Protein AF-A0AA35TFD6-F1 (afdb_monomer_lite)

Foldseek 3Di:
DVVVVVVVVCLQVVDDPVRWDAFLQQHTDPHPPDDDDDDDPDDVLVSLLSNQVNNQVVQPPPVDPDNDAGEAEDPDPVSVVVCVVVVHHYDHPVVVCVVVVVD

Structure (mmCIF, N/CA/C/O backbone):
data_AF-A0AA35TFD6-F1
#
_entry.id   AF-A0AA35TFD6-F1
#
loop_
_atom_site.group_PDB
_atom_site.id
_atom_site.type_symbol
_atom_site.label_atom_id
_atom_site.label_alt_id
_atom_site.label_comp_id
_atom_site.label_asym_id
_atom_site.label_entity_id
_atom_site.label_seq_id
_atom_site.pdbx_PDB_ins_code
_atom_site.Cartn_x
_atom_site.Cartn_y
_atom_site.Cartn_z
_atom_site.occupancy
_atom_site.B_iso_or_equiv
_atom_site.auth_seq_id
_atom_site.auth_comp_id
_atom_site.auth_asym_id
_atom_site.auth_atom_id
_atom_site.pdbx_PDB_model_num
ATOM 1 N N . MET A 1 1 ? -2.546 19.948 -4.514 1.00 59.47 1 MET A N 1
ATOM 2 C CA . MET A 1 1 ? -2.088 19.755 -3.117 1.00 59.47 1 MET A CA 1
ATOM 3 C C . MET A 1 1 ? -3.240 19.381 -2.189 1.00 59.47 1 MET A C 1
ATOM 5 O O . MET A 1 1 ? -2.979 18.749 -1.173 1.00 59.47 1 MET A O 1
ATOM 9 N N . ASP A 1 2 ? -4.487 19.700 -2.541 1.00 87.19 2 ASP A N 1
ATOM 10 C CA . ASP A 1 2 ? -5.656 19.414 -1.696 1.00 87.19 2 ASP A CA 1
ATOM 11 C C . ASP A 1 2 ? -5.925 17.915 -1.544 1.00 87.19 2 ASP A C 1
ATOM 13 O O . ASP A 1 2 ? -6.051 17.445 -0.419 1.00 87.19 2 ASP A O 1
ATOM 17 N N . GLY A 1 3 ? -5.797 17.136 -2.625 1.00 94.38 3 GLY A N 1
ATOM 18 C CA . GLY A 1 3 ? -5.996 15.681 -2.567 1.00 94.38 3 GLY A CA 1
ATOM 19 C C . GLY A 1 3 ? -5.099 14.945 -1.558 1.00 94.38 3 GLY A C 1
ATOM 20 O O . GLY A 1 3 ? -5.534 13.983 -0.937 1.00 94.38 3 GLY A O 1
ATOM 21 N N . ALA A 1 4 ? -3.868 15.415 -1.317 1.00 91.94 4 ALA A N 1
ATOM 22 C CA . ALA A 1 4 ? -2.997 14.815 -0.301 1.00 91.94 4 ALA A CA 1
ATOM 23 C C . ALA A 1 4 ? -3.491 15.105 1.127 1.00 91.94 4 ALA A C 1
ATOM 25 O O . ALA A 1 4 ? -3.459 14.229 1.989 1.00 91.94 4 ALA A O 1
ATOM 26 N N . LYS A 1 5 ? -3.965 16.331 1.381 1.00 94.50 5 LYS A N 1
ATOM 27 C CA . LYS A 1 5 ? -4.520 16.722 2.683 1.00 94.50 5 LYS A CA 1
ATOM 28 C C . LYS A 1 5 ? -5.844 16.006 2.948 1.00 94.50 5 LYS A C 1
ATOM 30 O O . LYS A 1 5 ? -6.036 15.485 4.043 1.00 94.50 5 LYS A O 1
ATOM 35 N N . GLU A 1 6 ? -6.709 15.940 1.940 1.00 96.81 6 GLU A N 1
ATOM 36 C CA . GLU A 1 6 ? -7.992 15.234 1.990 1.00 96.81 6 GLU A CA 1
ATOM 37 C C . GLU A 1 6 ? -7.798 13.742 2.256 1.00 96.81 6 GLU A C 1
ATOM 39 O O . GLU A 1 6 ? -8.423 13.202 3.164 1.00 96.81 6 GLU A O 1
ATOM 44 N N . ALA A 1 7 ? -6.865 13.091 1.552 1.00 94.75 7 ALA A N 1
ATOM 45 C CA . ALA A 1 7 ? -6.544 11.686 1.785 1.00 94.75 7 ALA A CA 1
ATOM 46 C C . ALA A 1 7 ? -6.080 11.433 3.228 1.00 94.75 7 ALA A C 1
ATOM 48 O O . ALA A 1 7 ? -6.531 10.483 3.864 1.00 94.75 7 ALA A O 1
ATOM 49 N N . VAL A 1 8 ? -5.217 12.294 3.781 1.00 92.81 8 VAL A N 1
ATOM 50 C CA . VAL A 1 8 ? -4.767 12.156 5.176 1.00 92.81 8 VAL A CA 1
ATOM 51 C C . VAL A 1 8 ? -5.918 12.368 6.165 1.00 92.81 8 VAL A C 1
ATOM 53 O O . VAL A 1 8 ? -5.994 11.628 7.147 1.00 92.81 8 VAL A O 1
ATOM 56 N N . SER A 1 9 ? -6.814 13.333 5.923 1.00 94.56 9 SER A N 1
ATOM 57 C CA . SER A 1 9 ? -8.009 13.532 6.764 1.00 94.56 9 SER A CA 1
ATOM 58 C C . SER A 1 9 ? -8.910 12.304 6.733 1.00 94.56 9 SER A C 1
ATOM 60 O O . SER A 1 9 ? -9.242 11.759 7.783 1.00 94.56 9 SER A O 1
ATOM 62 N N . TYR A 1 10 ? -9.203 11.797 5.533 1.00 96.00 10 TYR A N 1
ATOM 63 C CA . TYR A 1 10 ? -10.018 10.604 5.348 1.00 96.00 10 TYR A CA 1
ATOM 64 C C . TYR A 1 10 ? -9.435 9.395 6.085 1.00 96.00 10 TYR A C 1
ATOM 66 O O . TYR A 1 10 ? -10.153 8.724 6.818 1.00 96.00 10 TYR A O 1
ATOM 74 N N . ILE A 1 11 ? -8.128 9.133 5.956 1.00 95.06 11 ILE A N 1
ATOM 75 C CA . ILE A 1 11 ? -7.481 8.010 6.654 1.00 95.06 11 ILE A CA 1
ATOM 76 C C . ILE A 1 11 ? -7.623 8.173 8.173 1.00 95.06 11 ILE A C 1
ATOM 78 O O . ILE A 1 11 ? -7.956 7.206 8.853 1.00 95.06 11 ILE A O 1
ATOM 82 N N . ARG A 1 12 ? -7.414 9.381 8.717 1.00 92.62 12 ARG A N 1
ATOM 83 C CA . ARG A 1 12 ? -7.560 9.641 10.161 1.00 92.62 12 ARG A CA 1
ATOM 84 C C . ARG A 1 12 ? -8.973 9.372 10.672 1.00 92.62 12 ARG A C 1
ATOM 86 O O . ARG A 1 12 ? -9.115 8.870 11.780 1.00 92.62 12 ARG A O 1
ATOM 93 N N . GLU A 1 13 ? -9.985 9.709 9.884 1.00 94.12 13 GLU A N 1
ATOM 94 C CA . GLU A 1 13 ? -11.395 9.562 10.257 1.00 94.12 13 GLU A CA 1
ATOM 95 C C . GLU A 1 13 ? -11.917 8.134 10.046 1.00 94.12 13 GLU A C 1
ATOM 97 O O . GLU A 1 13 ? -12.695 7.633 10.854 1.00 94.12 13 GLU A O 1
ATOM 102 N N . ALA A 1 14 ? -11.478 7.460 8.980 1.00 95.06 14 ALA A N 1
ATOM 103 C CA . ALA A 1 14 ? -12.006 6.165 8.554 1.00 95.06 14 ALA A CA 1
ATOM 104 C C . ALA A 1 14 ? -11.239 4.950 9.113 1.00 95.06 14 ALA A C 1
ATOM 106 O O . ALA A 1 14 ? -11.629 3.810 8.845 1.00 95.06 14 ALA A O 1
ATOM 107 N N . MET A 1 15 ? -10.143 5.158 9.854 1.00 94.38 15 MET A N 1
ATOM 108 C CA . MET A 1 15 ? -9.355 4.071 10.445 1.00 94.38 15 MET A CA 1
ATOM 109 C C . MET A 1 15 ? -10.218 3.132 11.299 1.00 94.38 15 MET A C 1
ATOM 111 O O . MET A 1 15 ? -10.960 3.555 12.182 1.00 94.38 15 MET A O 1
ATOM 115 N N . GLY A 1 16 ? -10.089 1.828 11.059 1.00 91.88 16 GLY A N 1
ATOM 116 C CA . GLY A 1 16 ? -10.910 0.811 11.709 1.00 91.88 16 GLY A CA 1
ATOM 117 C C . GLY A 1 16 ? -10.667 -0.593 11.148 1.00 91.88 16 GLY A C 1
ATOM 118 O O . GLY A 1 16 ? -9.632 -0.848 10.531 1.00 91.88 16 GLY A O 1
ATOM 119 N N . PRO A 1 17 ? -11.607 -1.538 11.326 1.00 90.12 17 PRO A N 1
ATOM 120 C CA . PRO A 1 17 ? -11.456 -2.906 10.819 1.00 90.12 17 PRO A CA 1
ATOM 121 C C . PRO A 1 17 ? -11.276 -2.999 9.294 1.00 90.12 17 PRO A C 1
ATOM 123 O O . PRO A 1 17 ? -10.561 -3.883 8.825 1.00 90.12 17 PRO A O 1
ATOM 126 N N . SER A 1 18 ? -11.890 -2.081 8.537 1.00 90.19 18 SER A N 1
ATOM 127 C CA . SER A 1 18 ? -11.855 -2.054 7.064 1.00 90.19 18 SER A CA 1
ATOM 128 C C . SER A 1 18 ? -10.749 -1.168 6.479 1.00 90.19 18 SER A C 1
ATOM 130 O O . SER A 1 18 ? -10.443 -1.293 5.297 1.00 90.19 18 SER A O 1
ATOM 132 N N . LEU A 1 19 ? -10.138 -0.293 7.289 1.00 93.81 19 LEU A N 1
ATOM 133 C CA . LEU A 1 19 ? -9.017 0.561 6.894 1.00 93.81 19 LEU A CA 1
ATOM 134 C C . LEU A 1 19 ? -7.946 0.518 7.980 1.00 93.81 19 LEU A C 1
ATOM 136 O O . LEU A 1 19 ? -8.077 1.129 9.041 1.00 93.81 19 LEU A O 1
ATOM 140 N N . GLN A 1 20 ? -6.879 -0.217 7.696 1.00 92.88 20 GLN A N 1
ATOM 141 C CA . GLN A 1 20 ? -5.764 -0.409 8.612 1.00 92.88 20 GLN A CA 1
ATOM 142 C C . GLN A 1 20 ? -4.513 0.251 8.044 1.00 92.88 20 GLN A C 1
ATOM 144 O O . GLN A 1 20 ? -4.301 0.256 6.832 1.00 92.88 20 GLN A O 1
ATOM 149 N N . VAL A 1 21 ? -3.664 0.762 8.930 1.00 93.31 21 VAL A N 1
ATOM 150 C CA . VAL A 1 21 ? -2.344 1.288 8.576 1.00 93.31 21 VAL A CA 1
ATOM 151 C C . VAL A 1 21 ? -1.295 0.362 9.169 1.00 93.31 21 VAL A C 1
ATOM 153 O O . VAL A 1 21 ? -1.462 -0.129 10.287 1.00 93.31 21 VAL A O 1
ATOM 156 N N . LEU A 1 22 ? -0.238 0.091 8.412 1.00 91.44 22 LEU A N 1
ATOM 157 C CA . LEU A 1 22 ? 0.841 -0.798 8.814 1.00 91.44 22 LEU A CA 1
ATOM 158 C C . LEU A 1 22 ? 2.204 -0.146 8.611 1.00 91.44 22 LEU A C 1
ATOM 160 O O . LEU A 1 22 ? 2.367 0.702 7.737 1.00 91.44 22 LEU A O 1
ATOM 164 N N . THR A 1 23 ? 3.173 -0.572 9.413 1.00 90.56 23 THR A N 1
ATOM 165 C CA . THR A 1 23 ? 4.590 -0.291 9.171 1.00 90.56 23 THR A CA 1
ATOM 166 C C . THR A 1 23 ? 5.145 -1.208 8.086 1.00 90.56 23 THR A C 1
ATOM 168 O O . THR A 1 23 ? 4.537 -2.232 7.751 1.00 90.56 23 THR A O 1
ATOM 171 N N . THR A 1 24 ? 6.352 -0.904 7.611 1.00 90.56 24 THR A N 1
ATOM 172 C CA . THR A 1 24 ? 7.073 -1.727 6.628 1.00 90.56 24 THR A CA 1
ATOM 173 C C . THR A 1 24 ? 7.233 -3.179 7.096 1.00 90.56 24 THR A C 1
ATOM 175 O O . THR A 1 24 ? 7.120 -4.117 6.310 1.00 90.56 24 THR A O 1
ATOM 178 N N . ARG A 1 25 ? 7.379 -3.386 8.412 1.00 86.81 25 ARG A N 1
ATOM 179 C CA . ARG A 1 25 ? 7.496 -4.714 9.046 1.00 86.81 25 ARG A CA 1
ATOM 180 C C . ARG A 1 25 ? 6.161 -5.418 9.329 1.00 86.81 25 ARG A C 1
ATOM 182 O O . ARG A 1 25 ? 6.148 -6.465 9.972 1.00 86.81 25 ARG A O 1
ATOM 189 N N . GLY A 1 26 ? 5.032 -4.851 8.904 1.00 85.81 26 GLY A N 1
ATOM 190 C CA . GLY A 1 26 ? 3.709 -5.465 9.055 1.00 85.81 26 GLY A CA 1
ATOM 191 C C . GLY A 1 26 ? 3.020 -5.242 10.406 1.00 85.81 26 GLY A C 1
ATOM 192 O O . GLY A 1 26 ? 1.972 -5.847 10.655 1.00 85.81 26 GLY A O 1
ATOM 193 N N . SER A 1 27 ? 3.559 -4.379 11.274 1.00 88.50 27 SER A N 1
ATOM 194 C CA . SER A 1 27 ? 2.893 -4.000 12.526 1.00 88.50 27 SER A CA 1
ATOM 195 C C . SER A 1 27 ? 1.725 -3.068 12.235 1.00 88.50 27 SER A C 1
ATOM 197 O O . SER A 1 27 ? 1.905 -2.049 11.575 1.00 88.50 27 SER A O 1
ATOM 199 N N . LEU A 1 28 ? 0.535 -3.388 12.750 1.00 90.69 28 LEU A N 1
ATOM 200 C CA . LEU A 1 28 ? -0.630 -2.514 12.614 1.00 90.69 28 LEU A CA 1
ATOM 201 C C . LEU A 1 28 ? -0.520 -1.319 13.562 1.00 90.69 28 LEU A C 1
ATOM 2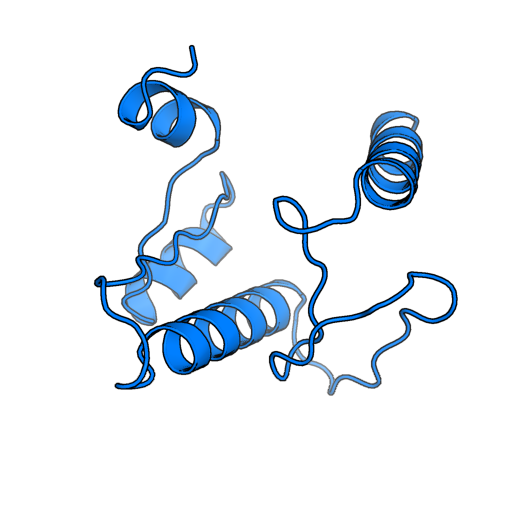03 O O . LEU A 1 28 ? -0.294 -1.491 14.761 1.00 90.69 28 LEU A O 1
ATOM 207 N N . LEU A 1 29 ? -0.734 -0.119 13.031 1.00 91.19 29 LEU A N 1
ATOM 208 C CA . LEU A 1 29 ? -0.824 1.095 13.827 1.00 91.19 29 LEU A CA 1
ATOM 209 C C . LEU A 1 29 ? -2.235 1.248 14.398 1.00 91.19 29 LEU A C 1
ATOM 211 O O . LEU A 1 29 ? -3.227 1.154 13.677 1.00 91.19 29 LEU A O 1
ATOM 215 N N . GLN A 1 30 ? -2.314 1.519 15.701 1.00 88.12 30 GLN A N 1
ATOM 216 C CA . GLN A 1 30 ? -3.571 1.844 16.386 1.00 88.12 30 GLN A CA 1
ATOM 217 C C . GLN A 1 30 ? -3.956 3.324 16.232 1.00 88.12 30 GLN A C 1
ATOM 219 O O . GLN A 1 30 ? -5.113 3.679 16.42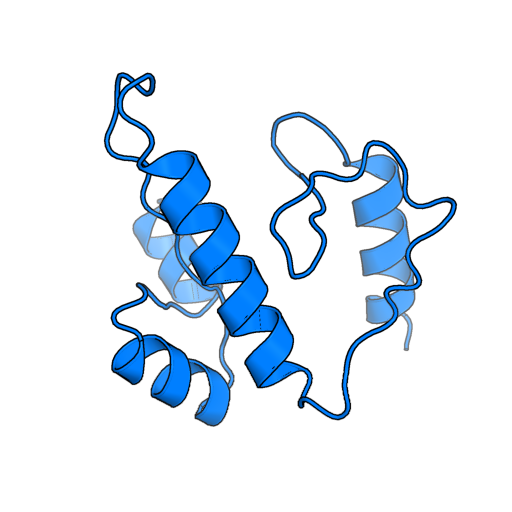3 1.00 88.12 30 GLN A O 1
ATOM 224 N N . SER A 1 31 ? -2.989 4.188 15.905 1.00 88.38 31 SER A N 1
ATOM 225 C CA . SER A 1 31 ? -3.166 5.633 15.743 1.00 88.38 31 SER A CA 1
ATOM 226 C C . SER A 1 31 ? -2.120 6.205 14.780 1.00 88.38 31 SER A C 1
ATOM 228 O O . SER A 1 31 ? -1.052 5.621 14.597 1.00 88.38 31 SER A O 1
ATOM 230 N N . LEU A 1 32 ? -2.414 7.376 14.207 1.00 88.25 32 LEU A N 1
ATOM 231 C CA . LEU A 1 32 ? -1.525 8.150 13.330 1.00 88.25 32 LEU A CA 1
ATOM 232 C C . LEU A 1 32 ? -0.812 9.302 14.049 1.00 88.25 32 LEU A C 1
ATOM 234 O O . LEU A 1 32 ? -0.263 10.186 13.395 1.00 88.25 32 LEU A O 1
ATOM 238 N N . SER A 1 33 ? -0.813 9.318 15.386 1.00 84.56 33 SER A N 1
ATOM 239 C CA . SER A 1 33 ? -0.090 10.335 16.163 1.00 84.56 33 SER A CA 1
ATOM 240 C C . SER A 1 33 ? 1.428 10.286 15.940 1.00 84.56 33 SER A C 1
ATOM 242 O O . SER A 1 33 ? 2.092 11.313 16.053 1.00 84.56 33 SER A O 1
ATOM 244 N N . PHE A 1 34 ? 1.981 9.111 15.613 1.00 79.81 34 PHE A N 1
ATOM 245 C CA . PHE A 1 34 ? 3.395 8.923 15.294 1.00 79.81 34 PHE A CA 1
ATOM 246 C C . PHE A 1 34 ? 3.546 7.910 14.155 1.00 79.81 34 PHE A C 1
ATOM 248 O O . PHE A 1 34 ? 3.322 6.717 14.342 1.00 79.81 34 PHE A O 1
ATOM 255 N N . THR A 1 35 ? 3.903 8.396 12.966 1.00 84.12 35 THR A N 1
ATOM 256 C CA . THR A 1 35 ? 3.998 7.582 11.739 1.00 84.12 35 THR A CA 1
ATOM 257 C C . THR A 1 35 ? 5.400 7.564 11.138 1.00 84.12 35 THR A C 1
ATOM 259 O O . THR A 1 35 ? 5.594 7.018 10.056 1.00 84.12 35 THR A O 1
ATOM 262 N N . ALA A 1 36 ? 6.378 8.188 11.800 1.00 83.94 36 ALA A N 1
ATOM 263 C CA . ALA A 1 36 ? 7.756 8.186 11.333 1.00 83.94 36 ALA A CA 1
ATOM 264 C C . ALA A 1 36 ? 8.373 6.797 11.548 1.00 83.94 36 ALA A C 1
ATOM 266 O O . ALA A 1 36 ? 8.529 6.346 12.683 1.00 83.94 36 ALA A O 1
ATOM 267 N N . GLU A 1 37 ? 8.740 6.132 10.455 1.00 81.69 37 GLU A N 1
ATOM 268 C CA . GLU A 1 37 ? 9.492 4.881 10.479 1.00 81.69 37 GLU A CA 1
ATOM 269 C C . GLU A 1 37 ? 10.952 5.163 10.105 1.00 81.69 37 GLU A C 1
ATOM 271 O O . GLU A 1 37 ? 11.238 5.835 9.114 1.00 81.69 37 GLU A O 1
ATOM 276 N N . LEU A 1 38 ? 11.894 4.663 10.910 1.00 78.06 38 LEU A N 1
ATOM 277 C CA . LEU A 1 38 ? 13.313 4.680 10.561 1.00 78.06 38 LEU A CA 1
ATOM 278 C C . LEU A 1 38 ? 13.564 3.583 9.528 1.00 78.06 38 LEU A C 1
ATOM 280 O O . LEU A 1 38 ? 13.759 2.419 9.881 1.00 78.06 38 LEU A O 1
ATOM 284 N N . THR A 1 39 ? 13.553 3.953 8.254 1.00 71.81 39 THR A N 1
ATOM 285 C CA . THR A 1 39 ? 13.851 3.031 7.159 1.00 71.81 39 THR A CA 1
ATOM 286 C C . THR A 1 39 ? 15.281 3.234 6.668 1.00 71.81 39 THR A C 1
ATOM 288 O O . THR A 1 39 ? 15.813 4.347 6.664 1.00 71.81 39 THR A O 1
ATOM 291 N N . ASN A 1 40 ? 15.927 2.152 6.222 1.00 69.12 40 ASN A N 1
ATOM 292 C CA . ASN A 1 40 ? 17.176 2.262 5.463 1.00 69.12 40 ASN A CA 1
ATOM 293 C C . ASN A 1 40 ? 16.915 3.025 4.147 1.00 69.12 40 ASN A C 1
ATOM 295 O O . ASN A 1 40 ? 15.761 3.264 3.801 1.00 69.12 40 ASN A O 1
ATOM 299 N N . LYS A 1 41 ? 17.973 3.402 3.407 1.00 72.19 41 LYS A N 1
ATOM 300 C CA . LYS A 1 41 ? 17.940 4.146 2.119 1.00 72.19 41 LYS A CA 1
ATOM 301 C C . LYS A 1 41 ? 17.224 3.410 0.955 1.00 72.19 41 LYS A C 1
ATOM 303 O O . LYS A 1 41 ? 17.657 3.498 -0.190 1.00 72.19 41 LYS A O 1
ATOM 308 N N . ALA A 1 42 ? 16.185 2.640 1.245 1.00 80.62 42 ALA A N 1
ATOM 309 C CA . ALA A 1 42 ? 15.306 1.988 0.296 1.00 80.62 42 ALA A CA 1
ATOM 310 C C . ALA A 1 42 ? 14.373 3.016 -0.358 1.00 80.62 42 ALA A C 1
ATOM 312 O O . ALA A 1 42 ? 14.036 4.040 0.240 1.00 80.62 42 ALA A O 1
ATOM 313 N N . SER A 1 43 ? 13.967 2.747 -1.597 1.00 91.06 43 SER A N 1
ATOM 314 C CA . SER A 1 43 ? 12.972 3.580 -2.271 1.00 91.06 43 SER A CA 1
ATOM 315 C C . SER A 1 43 ? 11.574 3.316 -1.706 1.00 91.06 43 SER A C 1
ATOM 317 O O . SER A 1 43 ? 11.312 2.240 -1.169 1.00 91.06 43 SER A O 1
ATOM 319 N N . ASN A 1 44 ? 10.647 4.266 -1.867 1.00 90.19 44 ASN A N 1
ATOM 320 C CA . ASN A 1 44 ? 9.256 4.071 -1.438 1.00 90.19 44 ASN A CA 1
ATOM 321 C C . ASN A 1 44 ? 8.615 2.836 -2.092 1.00 90.19 44 ASN A C 1
ATOM 323 O O . ASN A 1 44 ? 7.846 2.143 -1.436 1.00 90.19 44 ASN A O 1
ATOM 327 N N . ASP A 1 45 ? 8.968 2.519 -3.342 1.00 94.12 45 ASP A N 1
ATOM 328 C CA . ASP A 1 45 ? 8.524 1.290 -4.007 1.00 94.12 45 ASP A CA 1
ATOM 329 C C . ASP A 1 45 ? 8.929 0.040 -3.222 1.00 94.12 45 ASP A C 1
ATOM 331 O O . ASP A 1 45 ? 8.126 -0.874 -3.044 1.00 94.12 45 ASP A O 1
ATOM 335 N N . ASP A 1 46 ? 10.179 -0.004 -2.757 1.00 92.81 46 ASP A N 1
ATOM 336 C CA . ASP A 1 46 ? 10.713 -1.156 -2.032 1.00 92.81 46 ASP A CA 1
ATOM 337 C C . ASP A 1 46 ? 10.022 -1.286 -0.667 1.00 92.81 46 ASP A C 1
ATOM 339 O O . ASP A 1 46 ? 9.633 -2.387 -0.281 1.00 92.81 46 ASP A O 1
ATOM 343 N N . LEU A 1 47 ? 9.767 -0.159 0.008 1.00 93.44 47 LEU A N 1
ATOM 344 C CA . LEU A 1 47 ? 9.026 -0.119 1.273 1.00 93.44 47 LEU A CA 1
ATOM 345 C C . LEU A 1 47 ? 7.566 -0.568 1.106 1.00 93.44 47 LEU A C 1
ATOM 347 O O . LEU A 1 47 ? 7.054 -1.333 1.925 1.00 93.44 47 LEU A O 1
ATOM 351 N N . ILE A 1 48 ? 6.887 -0.148 0.035 1.00 95.19 48 ILE A N 1
ATOM 352 C CA . ILE A 1 48 ? 5.512 -0.574 -0.272 1.00 95.19 48 ILE A CA 1
ATOM 353 C C . ILE A 1 48 ? 5.464 -2.082 -0.549 1.00 95.19 48 ILE A C 1
ATOM 355 O O . ILE A 1 48 ? 4.566 -2.777 -0.064 1.00 95.19 48 ILE A O 1
ATOM 359 N N . LEU A 1 49 ? 6.435 -2.615 -1.294 1.00 94.44 49 LEU A N 1
ATOM 360 C CA . LEU A 1 49 ? 6.526 -4.050 -1.570 1.00 94.44 49 LEU A CA 1
ATOM 361 C C . LEU A 1 49 ? 6.793 -4.861 -0.304 1.00 94.44 49 LEU A C 1
ATOM 363 O O . LEU A 1 49 ? 6.104 -5.853 -0.069 1.00 94.44 49 LEU A O 1
ATOM 367 N N . GLU A 1 50 ? 7.741 -4.428 0.527 1.00 93.62 50 GLU A N 1
ATOM 368 C CA . GLU A 1 50 ? 8.058 -5.084 1.799 1.00 93.62 50 GLU A CA 1
ATOM 369 C C . GLU A 1 50 ? 6.849 -5.075 2.747 1.00 93.62 50 GLU A C 1
ATOM 371 O O . GLU A 1 50 ? 6.496 -6.1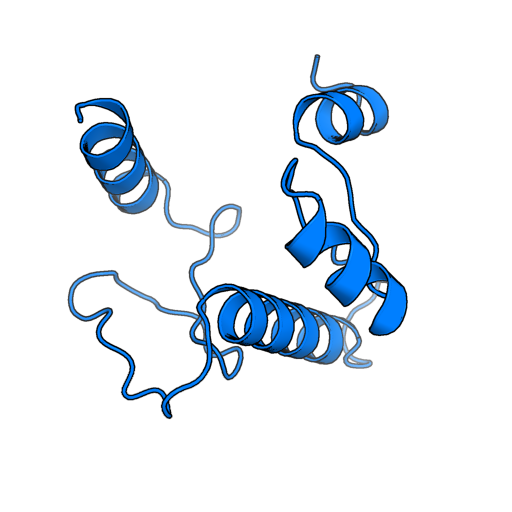14 3.314 1.00 93.62 50 GLU A O 1
ATOM 376 N N . SER A 1 51 ? 6.134 -3.948 2.823 1.00 93.50 51 SER A N 1
ATOM 377 C CA . SER A 1 51 ? 4.872 -3.834 3.569 1.00 93.50 51 SER A CA 1
ATOM 378 C C . SER A 1 51 ? 3.826 -4.835 3.065 1.00 93.50 51 SER A C 1
ATOM 380 O O . SER A 1 51 ? 3.174 -5.527 3.851 1.00 93.50 51 SER A O 1
ATOM 382 N N . THR A 1 52 ? 3.678 -4.948 1.741 1.00 94.62 52 THR A N 1
ATOM 383 C CA . THR A 1 52 ? 2.691 -5.830 1.100 1.00 94.62 52 THR A CA 1
ATOM 384 C C . THR A 1 52 ? 3.008 -7.305 1.353 1.00 94.62 52 THR A C 1
ATOM 386 O O . THR A 1 52 ? 2.110 -8.079 1.690 1.00 94.62 52 THR A O 1
ATOM 389 N N . LEU A 1 53 ? 4.282 -7.696 1.252 1.00 92.44 53 LEU A N 1
ATOM 390 C CA . LEU A 1 53 ? 4.748 -9.052 1.559 1.00 92.44 53 LEU A CA 1
ATOM 391 C C . LEU A 1 53 ? 4.546 -9.396 3.036 1.00 92.44 53 LEU A C 1
ATOM 393 O O . LEU A 1 53 ? 4.031 -10.468 3.356 1.00 92.44 53 LEU A O 1
ATOM 397 N N . SER A 1 54 ? 4.883 -8.471 3.936 1.00 91.44 54 SER A 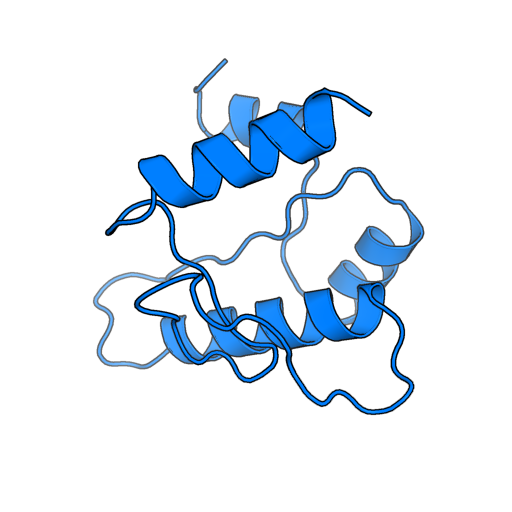N 1
ATOM 398 C CA . SER A 1 54 ? 4.670 -8.640 5.376 1.00 91.44 54 SER A CA 1
ATOM 399 C C . SER A 1 54 ? 3.189 -8.861 5.698 1.00 91.44 54 SER A C 1
ATOM 401 O O . SER A 1 54 ? 2.839 -9.767 6.461 1.00 91.44 54 SER A O 1
ATOM 403 N N . LEU A 1 55 ? 2.294 -8.095 5.060 1.00 90.38 55 LEU A N 1
ATOM 404 C CA . LEU A 1 55 ? 0.851 -8.287 5.192 1.00 90.38 55 LEU A CA 1
ATOM 405 C C . LEU A 1 55 ? 0.395 -9.641 4.631 1.00 90.38 55 LEU A C 1
ATOM 407 O O . LEU A 1 55 ? -0.391 -10.333 5.282 1.00 90.38 55 LEU A O 1
ATOM 411 N N . HIS A 1 56 ? 0.894 -10.028 3.455 1.00 88.44 56 HIS A N 1
ATOM 412 C CA . HIS A 1 56 ? 0.577 -11.303 2.814 1.00 88.44 56 HIS A CA 1
ATOM 413 C C . HIS A 1 56 ? 0.950 -12.493 3.704 1.00 88.44 56 HIS A C 1
ATOM 415 O O . HIS A 1 56 ? 0.101 -13.337 3.987 1.00 88.44 56 HIS A O 1
ATOM 421 N N . HIS A 1 57 ? 2.169 -12.517 4.244 1.00 85.75 57 HIS A N 1
ATOM 422 C CA . HIS A 1 57 ? 2.622 -13.584 5.139 1.00 85.75 57 HIS A CA 1
ATOM 423 C C . HIS A 1 57 ? 1.829 -13.636 6.447 1.00 85.75 57 HIS A C 1
ATOM 425 O O . HIS A 1 57 ? 1.445 -14.716 6.893 1.00 85.75 57 HIS A O 1
ATOM 431 N N . ARG A 1 58 ? 1.514 -12.478 7.045 1.00 83.19 58 ARG A N 1
ATOM 432 C CA . ARG A 1 58 ? 0.676 -12.412 8.252 1.00 83.19 58 ARG A CA 1
ATOM 433 C C . ARG A 1 58 ? -0.704 -13.028 8.013 1.00 83.19 58 ARG A C 1
ATOM 435 O O . ARG A 1 58 ? -1.234 -13.736 8.871 1.00 83.19 58 ARG A O 1
ATOM 442 N N . LYS A 1 59 ? -1.284 -12.746 6.849 1.00 81.00 59 LYS A N 1
ATOM 443 C CA . LYS A 1 59 ? -2.611 -13.213 6.447 1.00 81.00 59 LYS A CA 1
ATOM 444 C C . LYS A 1 59 ? -2.632 -14.673 5.981 1.00 81.00 59 LYS A C 1
ATOM 446 O O . LYS A 1 59 ? -3.673 -15.296 6.092 1.00 81.00 59 LYS A O 1
ATOM 451 N N . LEU A 1 60 ? -1.510 -15.238 5.545 1.00 72.75 60 LEU A N 1
ATOM 452 C CA . LEU A 1 60 ? -1.377 -16.670 5.245 1.00 72.75 60 LEU A CA 1
ATOM 453 C C . LEU A 1 60 ? -1.188 -17.554 6.490 1.00 72.75 60 LEU A C 1
ATOM 455 O O . LEU A 1 60 ? -1.079 -18.773 6.359 1.00 72.75 60 LEU A O 1
ATOM 459 N N . SER A 1 61 ? -1.121 -16.974 7.693 1.00 67.88 61 SER A N 1
ATOM 460 C CA . SER A 1 61 ? -0.943 -17.769 8.909 1.00 67.88 61 SER A CA 1
ATOM 461 C C . SER A 1 61 ? -2.108 -18.764 9.105 1.00 67.88 61 SER A C 1
ATOM 463 O O . SER A 1 61 ? -3.274 -18.414 8.879 1.00 67.88 61 SER A O 1
ATOM 465 N N . PRO A 1 62 ? -1.813 -20.013 9.522 1.00 58.00 62 PRO A N 1
ATOM 466 C CA . PRO A 1 62 ? -2.744 -21.150 9.476 1.00 58.00 62 PRO A CA 1
ATOM 467 C C . PRO A 1 62 ? -3.943 -21.046 10.433 1.00 58.00 62 PRO A C 1
ATOM 469 O O . PRO A 1 62 ? -4.792 -21.931 10.452 1.00 58.00 62 PRO A O 1
ATOM 472 N N . SER A 1 63 ? -4.034 -19.976 11.227 1.00 63.00 63 SER A N 1
ATOM 473 C CA . SER A 1 63 ? -5.195 -19.671 12.067 1.00 63.00 63 SER A CA 1
ATOM 474 C C . SER A 1 63 ? -6.338 -18.986 11.307 1.00 63.00 63 SER A C 1
ATOM 476 O O . SER A 1 63 ? -7.411 -18.788 11.876 1.00 63.00 63 SER A O 1
ATOM 478 N N . SER A 1 64 ? -6.132 -18.610 10.040 1.00 57.12 64 SER A N 1
ATOM 479 C CA . SER A 1 64 ? -7.163 -17.997 9.202 1.00 57.12 64 SER A CA 1
ATOM 480 C C . SER A 1 64 ? -7.961 -19.053 8.428 1.00 57.12 64 SER A C 1
ATOM 482 O O . SER A 1 64 ? -7.419 -19.857 7.676 1.00 57.12 64 SER A O 1
ATOM 484 N N . SER A 1 65 ? -9.282 -19.058 8.612 1.00 55.84 65 SER A N 1
ATOM 485 C CA . SER A 1 65 ? -10.220 -20.018 8.006 1.00 55.84 65 SER A CA 1
ATOM 486 C C . SER A 1 65 ? -10.508 -19.775 6.517 1.00 55.84 65 SER A C 1
ATOM 488 O O . SER A 1 65 ? -11.311 -20.493 5.925 1.00 55.84 65 SER A O 1
ATOM 490 N N . ALA A 1 66 ? -9.874 -18.777 5.897 1.00 56.66 66 ALA A N 1
ATOM 491 C CA . ALA A 1 66 ? -10.062 -18.433 4.495 1.00 56.66 66 ALA A CA 1
ATOM 492 C C . ALA A 1 66 ? -8.733 -17.998 3.859 1.00 56.66 66 ALA A C 1
ATOM 494 O 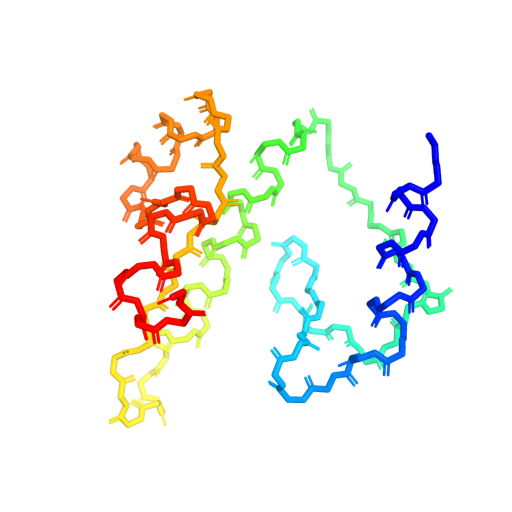O . ALA A 1 66 ? -7.947 -17.310 4.515 1.00 56.66 66 ALA A O 1
ATOM 495 N N . PRO A 1 67 ? -8.484 -18.332 2.577 1.00 60.72 67 PRO A N 1
ATOM 496 C CA . PRO A 1 67 ? -7.314 -17.843 1.864 1.00 60.72 67 PRO A CA 1
ATOM 497 C C . PRO A 1 67 ? -7.424 -16.325 1.713 1.00 60.72 67 PRO A C 1
ATOM 499 O O . PRO A 1 67 ? -8.180 -15.800 0.897 1.00 60.72 67 PRO A O 1
ATOM 502 N N . HIS A 1 68 ? -6.677 -15.600 2.535 1.00 69.00 68 HIS A N 1
ATOM 503 C CA . HIS A 1 68 ? -6.591 -14.157 2.429 1.00 69.00 68 HIS A CA 1
ATOM 504 C C . HIS A 1 68 ? -5.707 -13.780 1.234 1.00 69.00 68 HIS A C 1
ATOM 506 O O . HIS A 1 68 ? -4.495 -13.998 1.241 1.00 69.00 68 HIS A O 1
ATOM 512 N N . ILE A 1 69 ? -6.315 -13.184 0.207 1.00 82.50 69 ILE A N 1
ATOM 513 C CA . ILE A 1 69 ? -5.595 -12.644 -0.949 1.00 82.50 69 ILE A CA 1
ATOM 514 C C . ILE A 1 69 ? -5.232 -11.189 -0.655 1.00 82.50 69 ILE A C 1
ATOM 516 O O . ILE A 1 69 ? -6.101 -10.371 -0.357 1.00 82.50 69 ILE A O 1
ATOM 520 N N . VAL A 1 70 ? -3.943 -10.868 -0.754 1.00 91.31 70 VAL A N 1
ATOM 521 C CA . VAL A 1 70 ? -3.444 -9.489 -0.714 1.00 91.31 70 VAL A CA 1
ATOM 522 C C . VAL A 1 70 ? -3.215 -9.032 -2.150 1.00 91.31 70 VAL A C 1
ATOM 524 O O . VAL A 1 70 ? -2.568 -9.739 -2.920 1.00 91.31 70 VAL A O 1
ATOM 527 N N . VAL A 1 71 ? -3.764 -7.871 -2.512 1.00 94.31 71 VAL A N 1
ATOM 528 C CA . VAL A 1 71 ? -3.625 -7.265 -3.843 1.00 94.31 71 VAL A CA 1
ATOM 529 C C . VAL A 1 71 ? -3.026 -5.872 -3.685 1.00 94.31 71 VAL A C 1
ATOM 531 O O . VAL A 1 71 ? -3.561 -5.059 -2.935 1.00 94.31 71 VAL A O 1
ATOM 534 N N . LEU A 1 72 ? -1.930 -5.593 -4.390 1.00 96.62 72 LEU A N 1
ATOM 535 C CA . LEU A 1 72 ? -1.353 -4.254 -4.472 1.00 96.62 72 LEU A CA 1
ATOM 536 C C . LEU A 1 72 ? -2.145 -3.412 -5.481 1.00 96.62 72 LEU A C 1
ATOM 538 O O . LEU A 1 72 ? -2.313 -3.821 -6.632 1.00 96.62 72 LEU A O 1
ATOM 542 N N . LEU A 1 73 ? -2.614 -2.237 -5.059 1.00 97.50 73 LEU A N 1
ATOM 543 C CA . LEU A 1 73 ? -3.324 -1.297 -5.926 1.00 97.50 73 LEU A CA 1
ATOM 544 C C . LEU A 1 73 ? -2.371 -0.206 -6.408 1.00 97.50 73 LEU A C 1
ATOM 546 O O . LEU A 1 73 ? -1.895 0.596 -5.609 1.00 97.50 73 LEU A O 1
ATOM 550 N N . THR A 1 74 ? -2.068 -0.191 -7.704 1.00 97.69 74 THR A N 1
ATOM 551 C CA . THR A 1 74 ? -1.197 0.821 -8.313 1.00 97.69 74 THR A CA 1
ATOM 552 C C . THR A 1 74 ? -1.372 0.872 -9.831 1.00 97.69 74 THR A C 1
ATOM 554 O O . THR A 1 74 ? -1.524 -0.157 -10.494 1.00 97.69 74 THR A O 1
ATOM 557 N N . ASP A 1 75 ? -1.336 2.076 -10.391 1.00 97.56 75 ASP A N 1
ATOM 558 C CA . ASP A 1 75 ? -1.223 2.335 -11.827 1.00 97.56 75 ASP A CA 1
ATOM 559 C C . ASP A 1 75 ? 0.243 2.496 -12.285 1.00 97.56 75 ASP A C 1
ATOM 561 O O . ASP A 1 75 ? 0.532 2.325 -13.477 1.00 97.56 75 ASP A O 1
ATOM 565 N N . ASP A 1 76 ? 1.181 2.704 -11.350 1.00 97.94 76 ASP A N 1
ATOM 566 C CA . ASP A 1 76 ? 2.611 2.858 -11.622 1.00 97.94 76 ASP A CA 1
ATOM 567 C C . ASP A 1 76 ? 3.214 1.600 -12.267 1.00 97.94 76 ASP A C 1
ATOM 569 O O . ASP A 1 76 ? 3.042 0.458 -11.823 1.00 97.94 76 ASP A O 1
ATOM 573 N N . ARG A 1 77 ? 3.956 1.812 -13.358 1.00 97.25 77 ARG A N 1
ATOM 574 C CA . ARG A 1 77 ? 4.533 0.724 -14.152 1.00 97.25 77 ARG A CA 1
ATOM 575 C C . ARG A 1 77 ? 5.696 0.036 -13.437 1.00 97.25 77 ARG A C 1
ATOM 577 O O . ARG A 1 77 ? 5.805 -1.186 -13.535 1.00 97.25 77 ARG A O 1
ATOM 584 N N . ASN A 1 78 ? 6.566 0.789 -12.772 1.00 96.44 78 ASN A N 1
ATOM 585 C CA . ASN A 1 78 ? 7.773 0.257 -12.142 1.00 96.44 78 ASN A CA 1
ATOM 586 C C . ASN A 1 78 ? 7.406 -0.593 -10.926 1.00 96.44 78 ASN A C 1
ATOM 588 O O . ASN A 1 78 ? 7.844 -1.741 -10.821 1.00 96.44 78 ASN A O 1
ATOM 592 N N . LEU A 1 79 ? 6.523 -0.080 -10.069 1.00 97.50 79 LEU A N 1
ATOM 593 C CA . LEU A 1 79 ? 6.012 -0.798 -8.911 1.00 97.50 79 LEU A CA 1
ATOM 594 C C . LEU A 1 79 ? 5.240 -2.056 -9.330 1.00 97.50 79 LEU A C 1
ATOM 596 O O . LEU A 1 79 ? 5.430 -3.119 -8.737 1.00 97.50 79 LEU A O 1
ATOM 600 N N . ARG A 1 80 ? 4.451 -1.990 -10.413 1.00 97.56 80 ARG A N 1
ATOM 601 C CA . ARG A 1 80 ? 3.764 -3.166 -10.973 1.00 97.56 80 ARG A CA 1
ATOM 602 C C . ARG A 1 80 ? 4.737 -4.247 -11.452 1.00 97.56 80 ARG A C 1
ATOM 604 O O . ARG A 1 80 ? 4.515 -5.425 -11.177 1.00 97.56 80 ARG A O 1
ATOM 611 N N . VAL A 1 81 ? 5.825 -3.877 -12.132 1.00 97.50 81 VAL A N 1
ATOM 612 C CA . VAL A 1 81 ? 6.870 -4.835 -12.547 1.00 97.50 81 VAL A CA 1
ATOM 613 C C . VAL A 1 81 ? 7.520 -5.492 -11.330 1.00 97.50 81 VAL A C 1
ATOM 615 O O . VAL A 1 81 ? 7.656 -6.717 -11.300 1.00 97.50 81 VAL A O 1
ATOM 618 N N . LYS A 1 82 ? 7.865 -4.708 -10.302 1.00 97.12 82 LYS A N 1
ATOM 619 C CA . LYS A 1 82 ? 8.441 -5.245 -9.064 1.00 97.12 82 LYS A CA 1
ATOM 620 C C . LYS A 1 82 ? 7.469 -6.185 -8.332 1.00 97.12 82 LYS A C 1
ATOM 622 O O . LYS A 1 82 ? 7.881 -7.252 -7.881 1.00 97.12 82 LYS A O 1
ATOM 627 N N . ALA A 1 83 ? 6.178 -5.851 -8.279 1.00 96.94 83 ALA A N 1
ATOM 628 C CA . ALA A 1 83 ? 5.149 -6.707 -7.685 1.00 96.94 83 ALA A CA 1
ATOM 629 C C . ALA A 1 83 ? 5.019 -8.052 -8.419 1.00 96.94 83 ALA A C 1
ATOM 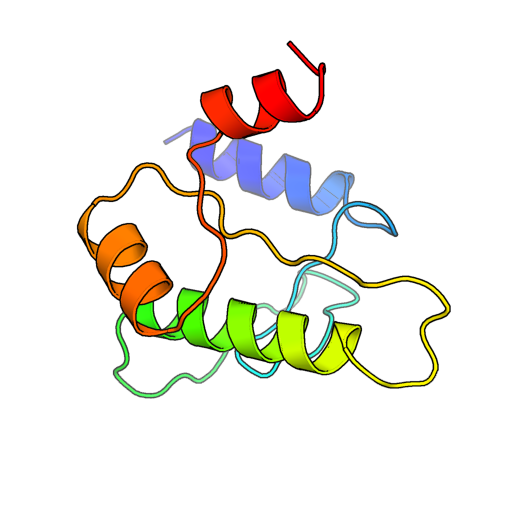631 O O . ALA A 1 83 ? 4.982 -9.103 -7.777 1.00 96.94 83 ALA A O 1
ATOM 632 N N . HIS A 1 84 ? 5.034 -8.043 -9.757 1.00 96.38 84 HIS A N 1
ATOM 633 C CA . HIS A 1 84 ? 5.042 -9.274 -10.551 1.00 96.38 84 HIS A CA 1
ATOM 634 C C . HIS A 1 84 ? 6.288 -10.129 -10.291 1.00 96.38 84 HIS A C 1
ATOM 636 O O . HIS A 1 84 ? 6.161 -11.343 -10.126 1.00 96.38 84 HIS A O 1
ATOM 642 N N . ALA A 1 85 ? 7.472 -9.514 -10.196 1.00 96.56 85 ALA A N 1
ATOM 643 C CA . ALA A 1 85 ? 8.706 -10.223 -9.853 1.00 96.56 85 ALA A CA 1
ATOM 644 C C . ALA A 1 85 ? 8.633 -10.876 -8.457 1.00 96.56 85 ALA A C 1
ATOM 646 O O . ALA A 1 85 ? 9.110 -11.995 -8.274 1.00 96.56 85 ALA A O 1
ATOM 647 N N . ALA A 1 86 ? 7.963 -10.223 -7.502 1.00 94.25 86 ALA A N 1
ATOM 648 C CA . ALA A 1 86 ? 7.706 -10.736 -6.155 1.00 94.25 86 ALA A CA 1
ATOM 649 C C . ALA A 1 86 ? 6.497 -11.695 -6.056 1.00 94.25 86 ALA A C 1
ATOM 651 O O . ALA A 1 86 ? 6.140 -12.109 -4.955 1.00 94.25 86 ALA A O 1
ATOM 652 N N . ARG A 1 87 ? 5.859 -12.062 -7.181 1.00 93.25 87 ARG A N 1
ATOM 653 C CA . ARG A 1 87 ? 4.648 -12.911 -7.245 1.00 93.25 87 ARG A CA 1
ATOM 654 C C . ARG A 1 87 ? 3.453 -12.363 -6.450 1.00 93.25 87 ARG A C 1
ATOM 656 O O . ARG A 1 87 ? 2.604 -13.129 -5.997 1.00 93.25 87 ARG A O 1
ATOM 663 N N . LEU A 1 88 ? 3.357 -11.043 -6.319 1.00 93.12 88 LEU A N 1
ATOM 664 C CA . LEU A 1 88 ? 2.222 -10.379 -5.688 1.00 93.12 88 LEU A CA 1
ATOM 665 C C . LEU A 1 88 ? 1.118 -10.078 -6.715 1.00 93.12 88 LEU A C 1
ATOM 667 O O . LEU A 1 88 ? 1.406 -9.547 -7.794 1.00 93.12 88 LEU A O 1
ATOM 671 N N . PRO A 1 89 ? -0.159 -10.361 -6.397 1.00 94.62 89 PRO A N 1
ATOM 672 C CA . PRO A 1 89 ? -1.281 -9.859 -7.177 1.00 94.62 89 PRO A CA 1
ATOM 673 C C . PRO A 1 89 ? -1.278 -8.327 -7.209 1.00 94.62 89 PRO A C 1
ATOM 675 O O . PRO A 1 89 ? -1.136 -7.674 -6.178 1.00 94.62 89 PRO A O 1
ATOM 678 N N . VAL A 1 90 ? -1.472 -7.752 -8.394 1.00 96.94 90 VAL A N 1
ATOM 679 C CA . VAL A 1 90 ? -1.475 -6.300 -8.607 1.00 96.94 90 VAL A CA 1
ATOM 680 C C . VAL A 1 90 ? -2.548 -5.906 -9.623 1.00 96.94 90 VAL A C 1
ATOM 682 O O . VAL A 1 90 ? -2.787 -6.636 -10.599 1.00 96.94 90 VAL A O 1
ATOM 685 N N . LYS A 1 91 ? -3.228 -4.786 -9.368 1.00 97.31 91 LYS A N 1
ATOM 686 C CA . LYS A 1 91 ? -4.262 -4.173 -10.221 1.00 97.31 91 LYS A CA 1
ATOM 687 C C . LYS A 1 91 ? -4.214 -2.653 -10.076 1.00 97.31 91 LYS A C 1
ATOM 689 O O . LYS A 1 91 ? -3.766 -2.160 -9.048 1.00 97.31 91 LYS A O 1
ATOM 694 N N . ASP A 1 92 ? -4.700 -1.921 -11.071 1.00 97.44 92 ASP A N 1
ATOM 695 C CA . ASP A 1 92 ? -5.067 -0.521 -10.844 1.00 97.44 92 ASP A CA 1
ATOM 696 C C . ASP A 1 92 ? -6.424 -0.432 -10.115 1.00 97.44 92 ASP A C 1
ATOM 698 O O . ASP A 1 92 ? -7.145 -1.428 -9.970 1.00 97.44 92 ASP A O 1
ATOM 702 N N . ILE A 1 93 ? -6.755 0.759 -9.610 1.00 96.06 93 ILE A N 1
ATOM 703 C CA . ILE A 1 93 ? -7.987 0.975 -8.841 1.00 96.06 93 ILE A CA 1
ATOM 704 C C . ILE A 1 93 ? -9.242 0.696 -9.696 1.00 96.06 93 ILE A C 1
ATOM 706 O O . ILE A 1 93 ? -10.065 -0.108 -9.251 1.00 96.06 93 ILE A O 1
ATOM 710 N N . PRO A 1 94 ? -9.415 1.265 -10.911 1.00 96.25 94 PRO A N 1
ATOM 711 C CA . PRO A 1 94 ? -10.602 0.999 -11.732 1.00 96.25 94 PRO A CA 1
ATOM 712 C C . PRO A 1 94 ? -10.827 -0.486 -12.050 1.00 96.25 94 PRO A C 1
ATOM 714 O O . PRO A 1 94 ? -11.945 -0.988 -11.915 1.00 96.25 94 PRO A O 1
ATOM 717 N N . GLN A 1 95 ? -9.775 -1.219 -12.425 1.00 95.69 95 GLN A N 1
ATOM 718 C CA . GLN A 1 95 ? -9.854 -2.655 -12.698 1.00 95.69 95 GLN A CA 1
ATOM 719 C C . GLN A 1 95 ? -10.272 -3.437 -11.457 1.00 95.69 95 GLN A C 1
ATOM 721 O O . GLN A 1 95 ? -11.101 -4.343 -11.555 1.00 95.69 95 GLN A O 1
ATOM 726 N N . PHE A 1 96 ? -9.707 -3.102 -10.294 1.00 95.75 96 PHE A N 1
ATOM 727 C CA . PHE A 1 96 ? -10.055 -3.766 -9.045 1.00 95.75 96 PHE A CA 1
ATOM 728 C C . PHE A 1 96 ? -11.521 -3.526 -8.670 1.00 95.75 96 PHE A C 1
ATOM 730 O O . PHE A 1 96 ? -12.230 -4.480 -8.353 1.00 95.75 96 PHE A O 1
ATOM 737 N N . MET A 1 97 ? -12.010 -2.288 -8.799 1.00 95.56 97 MET A N 1
ATOM 738 C CA . MET A 1 97 ? -13.421 -1.973 -8.547 1.00 95.56 97 MET A CA 1
ATOM 739 C C . MET A 1 97 ? -14.363 -2.758 -9.466 1.00 95.56 97 MET A C 1
ATOM 741 O O . MET A 1 97 ? -15.355 -3.305 -8.985 1.00 95.56 97 MET A O 1
ATOM 745 N N . ASN A 1 98 ? -14.030 -2.886 -10.754 1.00 94.88 98 ASN A N 1
ATOM 746 C CA . ASN A 1 98 ? -14.818 -3.677 -11.702 1.00 94.88 98 ASN A CA 1
ATOM 747 C C . ASN A 1 98 ? -14.860 -5.172 -11.324 1.00 94.88 98 ASN A C 1
ATOM 749 O O . ASN A 1 98 ? -15.922 -5.791 -11.339 1.00 94.88 98 ASN A O 1
ATOM 753 N N . ILE A 1 99 ? -13.725 -5.754 -10.914 1.00 91.31 99 ILE A N 1
ATOM 754 C CA . ILE A 1 99 ? -13.659 -7.152 -10.441 1.00 91.31 99 ILE A CA 1
ATOM 755 C C . ILE A 1 99 ? -14.528 -7.348 -9.192 1.00 91.31 99 ILE A C 1
ATOM 757 O O . ILE A 1 99 ? -15.224 -8.357 -9.071 1.00 91.31 99 ILE A O 1
ATOM 761 N N . CYS A 1 100 ? -14.512 -6.376 -8.279 1.00 90.06 100 CYS A N 1
ATOM 762 C CA . CYS A 1 100 ? -15.302 -6.405 -7.053 1.00 90.06 100 CYS A CA 1
ATOM 763 C C . CYS A 1 100 ? -16.776 -6.016 -7.248 1.00 90.06 100 CYS A C 1
ATOM 765 O O . CYS A 1 100 ? -17.541 -6.135 -6.294 1.00 90.06 100 CYS A O 1
ATOM 767 N N . ARG A 1 101 ? -17.185 -5.583 -8.452 1.00 90.00 101 ARG A N 1
ATOM 768 C CA . ARG A 1 101 ? -18.531 -5.049 -8.744 1.00 90.00 101 ARG A CA 1
ATOM 769 C C . ARG A 1 101 ? -18.910 -3.868 -7.840 1.00 90.00 101 ARG A C 1
ATOM 771 O O . ARG A 1 101 ? -20.029 -3.787 -7.343 1.00 90.00 101 ARG A O 1
ATOM 778 N N . LEU A 1 102 ? -17.940 -2.988 -7.598 1.00 77.75 102 LEU A N 1
ATOM 779 C CA . LEU A 1 102 ? -18.089 -1.768 -6.794 1.00 77.75 102 LEU A CA 1
ATOM 780 C C . LEU A 1 102 ? -18.251 -0.503 -7.655 1.00 77.75 102 LEU A C 1
ATOM 782 O O . LEU A 1 102 ? -18.310 0.593 -7.102 1.00 77.75 102 LEU A O 1
ATOM 786 N N . ALA A 1 103 ? -18.280 -0.660 -8.981 1.00 54.97 103 ALA A N 1
ATOM 787 C CA . ALA A 1 103 ? -18.424 0.398 -9.978 1.00 54.97 103 ALA A CA 1
ATOM 788 C C . ALA A 1 103 ? -19.696 0.193 -10.807 1.00 54.97 103 ALA A C 1
ATOM 790 O O . ALA A 1 103 ? -20.058 -0.988 -11.026 1.00 54.97 103 ALA A O 1
#

Radius of gyration: 14.74 Å; chains: 1; bounding box: 36×41×30 Å

Sequence (103 aa):
MDGAKEAVSYIREAMGPSLQVLTTRGSLLQSLSFTAELTNKASNDDLILESTLSLHHRKLSPSSSAPHIVVLLTDDRNLRVKAHAARLPVKDIPQFMNICRLA

InterPro domains:
  IPR002716 PIN domain [PF13638] (5-92)

pLDDT: mean 88.08, std 11.05, range [54.97, 97.94]

Organism: Geodia barretti (NCBI:txid519541)

Secondary structure (DSSP, 8-state):
-HHHHHHHHHHHHH-SSSS-EE-TT-PEES-SS-------S--HHHHHHHHHHHHHHHHTSTT-SS-----EE---HHHHHHHHHTT--EE-HHHHHHHHT--